Protein AF-A0A800GJB0-F1 (afdb_monomer_lite)

Sequence (156 aa):
MLEFIQLLNKKYQAITASLKSNDPRCQLFQQRIEQLFLMEAFIRKGLLLETHPETPLQIAILGPTQTGKSTVANLILNSNSAGISPLAGYTVHPQGFCHQSTADQCVGLQGFYGRFQQLQQSELTPDRYDCYSLTENHTHSVVLPDCVFWDTPDFD

Structure (mmCIF, N/CA/C/O backbone):
data_AF-A0A800GJB0-F1
#
_entry.id   AF-A0A800GJB0-F1
#
loop_
_atom_site.group_PDB
_atom_site.id
_atom_site.type_symbol
_atom_site.label_atom_id
_atom_site.label_alt_id
_atom_site.label_comp_id
_atom_site.label_asym_id
_atom_site.label_entity_id
_atom_site.label_seq_id
_atom_site.pdbx_PDB_ins_code
_atom_site.Cartn_x
_atom_site.Cartn_y
_atom_site.Cartn_z
_atom_site.occupancy
_atom_site.B_iso_or_equiv
_atom_site.auth_seq_id
_atom_site.auth_comp_id
_atom_site.auth_asym_id
_atom_site.auth_atom_id
_atom_site.pdbx_PDB_model_num
ATOM 1 N N . MET A 1 1 ? 6.183 -13.812 19.662 1.00 90.12 1 MET A N 1
ATOM 2 C CA . MET A 1 1 ? 6.023 -12.354 19.896 1.00 90.12 1 MET A CA 1
ATOM 3 C C . MET A 1 1 ? 4.929 -11.755 19.014 1.00 90.12 1 MET A C 1
ATOM 5 O O . MET A 1 1 ? 4.034 -11.128 19.561 1.00 90.12 1 MET A O 1
ATOM 9 N N . LEU A 1 2 ? 4.944 -11.988 17.694 1.00 92.12 2 LEU A N 1
ATOM 10 C CA . LEU A 1 2 ? 3.906 -11.504 16.769 1.00 92.12 2 LEU A CA 1
ATOM 11 C C . LEU A 1 2 ? 2.476 -11.909 17.182 1.00 92.12 2 LEU A C 1
ATOM 13 O O . LEU A 1 2 ? 1.618 -11.045 17.334 1.00 92.12 2 LEU A O 1
ATOM 17 N N . GLU A 1 3 ? 2.249 -13.194 17.468 1.00 93.62 3 GLU A N 1
ATOM 18 C CA . GLU A 1 3 ? 0.942 -13.712 17.918 1.00 93.62 3 GLU A CA 1
ATOM 19 C C . GLU A 1 3 ? 0.429 -13.021 19.188 1.00 93.62 3 GLU A C 1
ATOM 21 O O . GLU A 1 3 ? -0.763 -12.755 19.328 1.00 93.62 3 GLU A O 1
ATOM 26 N N . PHE A 1 4 ? 1.335 -12.688 20.111 1.00 95.50 4 PHE A N 1
ATOM 27 C CA . PHE A 1 4 ? 0.988 -11.975 21.336 1.00 95.50 4 PHE A CA 1
ATOM 28 C C . PHE A 1 4 ? 0.506 -10.551 21.034 1.00 95.50 4 PHE A C 1
ATOM 30 O O . PHE A 1 4 ? -0.529 -10.140 21.554 1.00 95.50 4 PHE A O 1
ATOM 37 N N . ILE A 1 5 ? 1.211 -9.819 20.162 1.00 94.75 5 ILE A N 1
ATOM 38 C CA . ILE A 1 5 ? 0.814 -8.466 19.737 1.00 94.75 5 ILE A CA 1
ATOM 39 C C . ILE A 1 5 ? -0.541 -8.499 19.022 1.00 94.75 5 ILE A C 1
ATOM 41 O O . ILE A 1 5 ? -1.412 -7.687 19.328 1.00 94.75 5 ILE A O 1
ATOM 45 N N . GLN A 1 6 ? -0.761 -9.479 18.145 1.00 92.94 6 GLN A N 1
ATOM 46 C CA . GLN A 1 6 ? -2.031 -9.661 17.437 1.00 92.94 6 GLN A CA 1
ATOM 47 C C . GLN A 1 6 ? -3.187 -9.980 18.387 1.00 92.94 6 GLN A C 1
ATOM 49 O O . GLN A 1 6 ? -4.265 -9.388 18.287 1.00 92.94 6 GLN A O 1
ATOM 54 N N . LEU A 1 7 ? -2.965 -10.885 19.344 1.00 95.56 7 LEU A N 1
ATOM 55 C CA . LEU A 1 7 ? -3.957 -11.211 20.361 1.00 95.56 7 LEU A CA 1
ATOM 56 C C . LEU A 1 7 ? -4.287 -9.984 21.213 1.00 95.56 7 LEU A C 1
ATOM 58 O O . LEU A 1 7 ? -5.462 -9.709 21.457 1.00 95.56 7 LEU A O 1
ATOM 62 N N . LEU A 1 8 ? -3.271 -9.230 21.635 1.00 96.00 8 LEU A N 1
ATOM 63 C CA . LEU A 1 8 ? -3.450 -8.020 22.426 1.00 96.00 8 LEU A CA 1
ATOM 64 C C . LEU A 1 8 ? -4.240 -6.958 21.647 1.00 96.00 8 LEU A C 1
ATOM 66 O O . LEU A 1 8 ? -5.204 -6.414 22.183 1.00 96.00 8 LEU A O 1
ATOM 70 N N . ASN A 1 9 ? -3.915 -6.738 20.370 1.00 94.00 9 ASN A N 1
ATOM 71 C CA . ASN A 1 9 ? -4.647 -5.828 19.486 1.00 94.00 9 ASN A CA 1
ATOM 72 C C . ASN A 1 9 ? -6.128 -6.233 19.371 1.00 94.00 9 ASN A C 1
ATOM 74 O O . ASN A 1 9 ? -7.022 -5.425 19.629 1.00 94.00 9 ASN A O 1
ATOM 78 N N . LYS A 1 10 ? -6.403 -7.522 19.124 1.00 93.88 10 LYS A N 1
ATOM 79 C CA . LYS A 1 10 ? -7.770 -8.067 19.071 1.00 93.88 10 LYS A CA 1
ATOM 80 C C . LYS A 1 10 ? -8.539 -7.839 20.376 1.00 93.88 10 LYS A C 1
ATOM 82 O O . LYS A 1 10 ? -9.732 -7.541 20.345 1.00 93.88 10 LYS A O 1
ATOM 87 N N . LYS A 1 11 ? -7.878 -7.972 21.532 1.00 94.94 11 LYS A N 1
ATOM 88 C CA . LYS A 1 11 ? -8.498 -7.720 22.842 1.00 94.94 11 LYS A CA 1
ATOM 89 C C . LYS A 1 11 ? -8.811 -6.239 23.046 1.00 94.94 11 LYS A C 1
ATOM 91 O O . LYS A 1 11 ? -9.923 -5.937 23.469 1.00 94.94 11 LYS A O 1
ATOM 96 N N . TYR A 1 12 ? -7.894 -5.333 22.707 1.00 94.19 12 TYR A N 1
ATOM 97 C CA . TYR A 1 12 ? -8.161 -3.894 22.779 1.00 94.19 12 TYR A CA 1
ATOM 98 C C . TYR A 1 12 ? -9.321 -3.486 21.870 1.00 94.19 12 TYR A C 1
ATOM 100 O O . TYR A 1 12 ? -10.230 -2.810 22.335 1.00 94.19 12 TYR A O 1
ATOM 108 N N . GLN A 1 13 ? -9.351 -3.956 20.621 1.00 92.69 13 GLN A N 1
ATOM 109 C CA . GLN A 1 13 ? -10.455 -3.682 19.694 1.00 92.69 13 GLN A CA 1
ATOM 110 C C . GLN A 1 13 ? -11.803 -4.182 20.232 1.00 92.69 13 GLN A C 1
ATOM 112 O O . GLN A 1 13 ? -12.784 -3.441 20.206 1.00 92.69 13 GLN A O 1
ATOM 117 N N . ALA A 1 14 ? -11.850 -5.405 20.774 1.00 93.81 14 ALA A N 1
ATOM 118 C CA . ALA A 1 14 ? -13.069 -5.964 21.360 1.00 93.81 14 ALA A CA 1
ATOM 119 C C . ALA A 1 14 ? -13.563 -5.156 22.572 1.00 93.81 14 ALA A C 1
ATOM 121 O O . ALA A 1 14 ? -14.763 -4.936 22.719 1.00 93.81 14 ALA A O 1
ATOM 122 N N . ILE A 1 15 ? -12.644 -4.688 23.424 1.00 93.06 15 ILE A N 1
ATOM 123 C CA . ILE A 1 15 ? -12.989 -3.834 24.564 1.00 93.06 15 ILE A CA 1
ATOM 124 C C . ILE A 1 15 ? -13.505 -2.483 24.064 1.00 93.06 15 ILE A C 1
ATOM 126 O O . ILE A 1 15 ? -14.590 -2.079 24.470 1.00 93.06 15 ILE A O 1
ATOM 130 N N . THR A 1 16 ? -12.792 -1.812 23.158 1.00 91.50 16 THR A N 1
ATOM 131 C CA . THR A 1 16 ? -13.200 -0.509 22.609 1.00 91.50 16 THR A CA 1
ATOM 132 C C . THR A 1 16 ? -14.576 -0.569 21.948 1.00 91.50 16 THR A C 1
ATOM 134 O O . THR A 1 16 ? -15.391 0.316 22.182 1.00 91.50 16 THR A O 1
ATOM 137 N N . ALA A 1 17 ? -14.885 -1.643 21.213 1.00 90.19 17 ALA A N 1
ATOM 138 C CA . ALA A 1 17 ? -16.201 -1.850 20.604 1.00 90.19 17 ALA A CA 1
ATOM 139 C C . ALA A 1 17 ? -17.346 -1.999 21.628 1.00 90.19 17 ALA A C 1
ATOM 141 O O . ALA A 1 17 ? -18.504 -1.767 21.292 1.00 90.19 17 ALA A O 1
ATOM 142 N N . SER A 1 18 ? -17.036 -2.385 22.870 1.00 89.88 18 SER A N 1
ATOM 143 C CA . SER A 1 18 ? -18.012 -2.524 23.962 1.00 89.88 18 SER A CA 1
ATOM 144 C C . SER A 1 18 ? -18.184 -1.259 24.814 1.00 89.88 18 SER A C 1
ATOM 146 O O . SER A 1 18 ? -19.110 -1.182 25.625 1.00 89.88 18 SER A O 1
ATOM 148 N N . LEU A 1 19 ? -17.296 -0.270 24.663 1.00 90.44 19 LEU A N 1
ATOM 149 C CA . LEU A 1 19 ? -17.360 0.981 25.415 1.00 90.44 19 LEU A CA 1
ATOM 150 C C . LEU A 1 19 ? -18.410 1.930 24.827 1.00 90.44 19 LEU A C 1
ATOM 152 O O . LEU A 1 19 ? -18.706 1.924 23.635 1.00 90.44 19 LEU A O 1
ATOM 156 N N . LYS A 1 20 ? -18.958 2.800 25.680 1.00 87.94 20 LYS A N 1
ATOM 157 C CA . LYS A 1 20 ? -19.795 3.914 25.218 1.00 87.94 20 LYS A CA 1
ATOM 158 C C . LYS A 1 20 ? -18.915 4.950 24.518 1.00 87.94 20 LYS A C 1
ATOM 160 O O . LYS A 1 20 ? -17.797 5.201 24.957 1.00 87.94 20 LYS A O 1
ATOM 165 N N . SER A 1 21 ? -19.452 5.622 23.502 1.00 76.44 21 SER A N 1
ATOM 166 C CA . SER A 1 21 ? -18.722 6.579 22.652 1.00 76.44 21 SER A CA 1
ATOM 167 C C . SER A 1 21 ? -18.019 7.713 23.417 1.00 76.44 21 SER A C 1
ATOM 169 O O . SER A 1 21 ? -17.003 8.214 22.953 1.00 76.44 21 SER A O 1
ATOM 171 N N . ASN A 1 22 ? -18.515 8.076 24.606 1.00 82.56 22 ASN A N 1
ATOM 172 C CA . ASN A 1 22 ? -17.964 9.151 25.445 1.00 82.56 22 ASN A CA 1
ATOM 173 C C . ASN A 1 22 ? -17.079 8.647 26.601 1.00 82.56 22 ASN A C 1
ATOM 175 O O . ASN A 1 22 ? -16.769 9.414 27.512 1.00 82.56 22 ASN A O 1
ATOM 179 N N . ASP A 1 23 ? -16.711 7.362 26.628 1.00 89.62 23 ASP A N 1
ATOM 180 C CA . ASP A 1 23 ? -15.811 6.845 27.658 1.00 89.62 23 ASP A CA 1
ATOM 181 C C . ASP A 1 23 ? -14.386 7.389 27.432 1.00 89.62 23 ASP A C 1
ATOM 183 O O . ASP A 1 23 ? -13.818 7.183 26.356 1.00 89.62 23 ASP A O 1
ATOM 187 N N . PRO A 1 24 ? -13.761 8.053 28.422 1.00 87.31 24 PRO A N 1
ATOM 188 C CA . PRO A 1 24 ? -12.416 8.613 28.267 1.00 87.31 24 PRO A CA 1
ATOM 189 C C . PRO A 1 24 ? -11.349 7.548 27.958 1.00 87.31 24 PRO A C 1
ATOM 191 O O . PRO A 1 24 ? -10.294 7.863 27.409 1.00 87.31 24 PRO A O 1
ATOM 194 N N . ARG A 1 25 ? -11.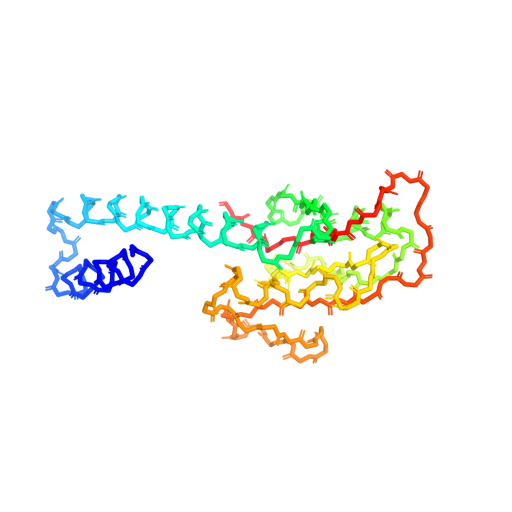613 6.268 28.260 1.00 90.88 25 ARG A N 1
ATOM 195 C CA . ARG A 1 25 ? -10.708 5.155 27.935 1.00 90.88 25 ARG A CA 1
ATOM 196 C C . ARG A 1 25 ? -10.673 4.833 26.442 1.00 90.88 25 ARG A C 1
ATOM 198 O O . ARG A 1 25 ? -9.699 4.225 26.007 1.00 90.88 25 ARG A O 1
ATOM 205 N N . CYS A 1 26 ? -11.671 5.254 25.659 1.00 89.31 26 CYS A N 1
ATOM 206 C CA . CYS A 1 26 ? -11.696 5.038 24.210 1.00 89.31 26 CYS A CA 1
ATOM 207 C C . CYS A 1 26 ? -10.471 5.658 23.531 1.00 89.31 26 CYS A C 1
ATOM 209 O O . CYS A 1 26 ? -9.789 4.975 22.774 1.00 89.31 26 CYS A O 1
ATOM 211 N N 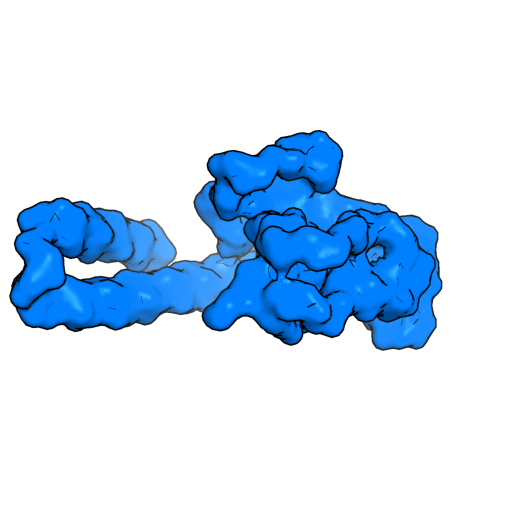. GLN A 1 27 ? -10.135 6.907 23.871 1.00 89.38 27 GLN A N 1
ATOM 212 C CA . GLN A 1 27 ? -8.959 7.589 23.317 1.00 89.38 27 GLN A CA 1
ATOM 213 C C . GLN A 1 27 ? -7.658 6.875 23.698 1.00 89.38 27 GLN A C 1
ATOM 215 O O . GLN A 1 27 ? -6.806 6.634 22.844 1.00 89.38 27 GLN A O 1
ATOM 220 N N . LEU A 1 28 ? -7.525 6.471 24.966 1.00 92.56 28 LEU A N 1
ATOM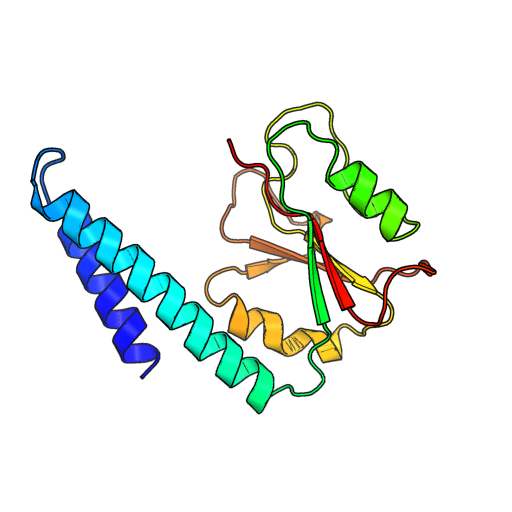 221 C CA . LEU A 1 28 ? -6.355 5.730 25.435 1.00 92.56 28 LEU A CA 1
ATOM 222 C C . LEU A 1 28 ? -6.199 4.401 24.686 1.00 92.56 28 LEU A C 1
ATOM 224 O O . LEU A 1 28 ? -5.104 4.069 24.240 1.00 92.56 28 LEU A O 1
ATOM 228 N N . PHE A 1 29 ? -7.272 3.623 24.545 1.00 93.69 29 PHE A N 1
ATOM 229 C CA . PHE A 1 29 ? -7.215 2.338 23.848 1.00 93.69 29 PHE A CA 1
ATOM 230 C C . PHE A 1 29 ? -6.981 2.498 22.351 1.00 93.69 29 PHE A C 1
ATOM 232 O O . PHE A 1 29 ? -6.248 1.691 21.788 1.00 93.69 29 PHE A O 1
ATOM 239 N N . GLN A 1 30 ? -7.509 3.549 21.726 1.00 91.75 30 GLN A N 1
ATOM 240 C CA . GLN A 1 30 ? -7.224 3.863 20.330 1.00 91.75 30 GLN A CA 1
ATOM 241 C C . GLN A 1 30 ? -5.729 4.132 20.106 1.00 91.75 30 GLN A C 1
ATOM 243 O O . GLN A 1 30 ? -5.120 3.480 19.261 1.00 91.75 30 GLN A O 1
ATOM 248 N N . GLN A 1 31 ? -5.097 4.952 20.952 1.00 93.44 31 GLN A N 1
ATOM 249 C CA . GLN A 1 31 ? -3.643 5.170 20.906 1.00 93.44 31 GLN A CA 1
ATOM 250 C C . GLN A 1 31 ? -2.845 3.869 21.103 1.00 93.44 31 GLN A C 1
ATOM 252 O O . GLN A 1 31 ? -1.822 3.649 20.455 1.00 93.44 31 GLN A O 1
ATOM 257 N N . ARG A 1 32 ? -3.296 2.972 21.994 1.00 95.00 32 ARG A N 1
ATOM 258 C CA . ARG A 1 32 ? -2.645 1.661 22.181 1.00 95.00 32 ARG A CA 1
ATOM 259 C C . ARG A 1 32 ? -2.812 0.755 20.965 1.00 95.00 32 ARG A C 1
ATOM 261 O O . ARG A 1 32 ? -1.858 0.074 20.605 1.00 95.00 32 ARG A O 1
ATOM 268 N N . ILE A 1 33 ? -3.978 0.757 20.326 1.00 95.00 33 ILE A N 1
ATOM 269 C CA . ILE A 1 33 ? -4.228 0.006 19.088 1.00 95.00 33 ILE A CA 1
ATOM 270 C C . ILE A 1 33 ? -3.288 0.487 17.977 1.00 95.00 33 ILE A C 1
ATOM 272 O O . ILE A 1 33 ? -2.668 -0.342 17.317 1.00 95.00 33 ILE A O 1
ATOM 276 N N . GLU A 1 34 ? -3.116 1.800 17.816 1.00 94.19 34 GLU A N 1
ATOM 277 C CA . GLU A 1 34 ? -2.183 2.380 16.840 1.00 94.19 34 GLU A CA 1
ATOM 278 C C . GLU A 1 34 ? -0.734 1.939 17.104 1.00 94.19 34 GLU A C 1
ATOM 280 O O . GLU A 1 34 ? -0.042 1.482 16.194 1.00 94.19 34 GLU A O 1
ATOM 285 N N . GLN A 1 35 ? -0.284 1.973 18.363 1.00 95.62 35 GLN A N 1
ATOM 286 C CA . GLN A 1 35 ? 1.047 1.483 18.745 1.00 95.62 35 GLN A CA 1
ATOM 287 C C . GLN A 1 35 ? 1.229 -0.013 18.457 1.00 95.62 35 GLN A C 1
ATOM 289 O O . GLN A 1 35 ? 2.285 -0.425 17.975 1.00 95.62 35 GLN A O 1
ATOM 294 N N . LEU A 1 36 ? 0.213 -0.832 18.741 1.00 95.75 36 LEU A N 1
ATOM 295 C CA . LEU A 1 36 ? 0.252 -2.270 18.468 1.00 95.75 36 LEU A CA 1
ATOM 296 C C . LEU A 1 36 ? 0.276 -2.557 16.966 1.00 95.75 36 LEU A C 1
ATOM 298 O O . LEU A 1 36 ? 0.984 -3.468 16.546 1.00 95.75 36 LEU A O 1
ATOM 302 N N . PHE A 1 37 ? -0.435 -1.765 16.164 1.00 92.69 37 PHE A N 1
ATOM 303 C CA . PHE A 1 37 ? -0.399 -1.861 14.707 1.00 92.69 37 PHE A CA 1
ATOM 304 C C . PHE A 1 37 ? 1.003 -1.563 14.157 1.00 92.69 37 PHE A C 1
ATOM 306 O O . PHE A 1 37 ? 1.536 -2.343 13.367 1.00 92.69 37 PHE A O 1
ATOM 313 N N . LEU A 1 38 ? 1.645 -0.488 14.628 1.00 93.94 38 LEU A N 1
ATOM 314 C CA . LEU A 1 38 ? 3.017 -0.149 14.234 1.00 93.94 38 LEU A CA 1
ATOM 315 C C . LEU A 1 38 ? 4.030 -1.211 14.687 1.00 93.94 38 LEU A C 1
ATOM 317 O O . LEU A 1 38 ? 4.920 -1.580 13.922 1.00 93.94 38 LEU A O 1
ATOM 321 N N . MET A 1 39 ? 3.880 -1.743 15.903 1.00 95.75 39 MET A N 1
ATOM 322 C CA . MET A 1 39 ? 4.724 -2.828 16.414 1.00 95.75 39 MET A CA 1
ATOM 323 C C . MET A 1 39 ? 4.568 -4.106 15.582 1.00 95.75 39 MET A C 1
ATOM 325 O O . MET A 1 39 ? 5.554 -4.769 15.263 1.00 95.75 39 MET A O 1
ATOM 329 N N . GLU A 1 40 ? 3.336 -4.453 15.208 1.00 95.06 40 GLU A N 1
ATOM 330 C CA . GLU A 1 40 ? 3.061 -5.588 14.331 1.00 95.06 40 GLU A CA 1
ATOM 331 C C . GLU A 1 40 ? 3.755 -5.416 12.973 1.00 95.06 40 GLU A C 1
ATOM 333 O O . GLU A 1 40 ? 4.458 -6.327 12.529 1.00 95.06 40 GLU A O 1
ATOM 338 N N . ALA A 1 41 ? 3.616 -4.243 12.347 1.00 93.25 41 ALA A N 1
ATOM 339 C CA . ALA A 1 41 ? 4.269 -3.928 11.078 1.00 93.25 41 ALA A CA 1
ATOM 340 C C . ALA A 1 41 ? 5.801 -4.004 11.182 1.00 93.25 41 ALA A C 1
ATOM 342 O O . ALA A 1 41 ? 6.449 -4.575 10.304 1.00 93.25 41 ALA A O 1
ATOM 343 N N . PHE A 1 42 ? 6.382 -3.499 12.275 1.00 95.25 42 PHE A N 1
ATOM 344 C CA . PHE A 1 42 ? 7.820 -3.576 12.534 1.00 95.25 42 PHE A CA 1
ATOM 345 C C . PHE A 1 42 ? 8.317 -5.026 12.622 1.00 95.25 42 PHE A C 1
ATOM 347 O O . PHE A 1 42 ? 9.264 -5.397 11.928 1.00 95.25 42 PHE A O 1
ATOM 354 N N . ILE A 1 43 ? 7.648 -5.872 13.414 1.00 95.94 43 ILE A N 1
ATOM 355 C CA . ILE A 1 43 ? 8.016 -7.290 13.560 1.00 95.94 43 ILE A CA 1
ATOM 356 C C . ILE A 1 43 ? 7.892 -8.022 12.217 1.00 95.94 43 ILE A C 1
ATOM 358 O O . ILE A 1 43 ? 8.794 -8.765 11.832 1.00 95.94 43 ILE A O 1
ATOM 362 N N . ARG A 1 44 ? 6.798 -7.793 11.477 1.00 95.88 44 ARG A N 1
ATOM 363 C CA . ARG A 1 44 ? 6.599 -8.384 10.145 1.00 95.88 44 ARG A CA 1
ATOM 364 C C . ARG A 1 44 ? 7.664 -7.927 9.150 1.00 95.88 44 ARG A C 1
ATOM 366 O O . ARG A 1 44 ? 8.109 -8.739 8.346 1.00 95.88 44 ARG A O 1
ATOM 373 N N . LYS A 1 45 ? 8.098 -6.660 9.203 1.00 95.62 45 LYS A N 1
ATOM 374 C CA . LYS A 1 45 ? 9.174 -6.150 8.340 1.00 95.62 45 LYS A CA 1
ATOM 375 C C . LYS A 1 45 ? 10.508 -6.826 8.641 1.00 95.62 45 LYS A C 1
ATOM 377 O O . LYS A 1 45 ? 11.201 -7.195 7.700 1.00 95.62 45 LYS A O 1
ATOM 382 N N . GLY A 1 46 ? 10.846 -7.010 9.919 1.00 95.62 46 GLY A N 1
ATOM 383 C CA . GLY A 1 46 ? 12.041 -7.758 10.317 1.00 95.62 46 GLY A CA 1
ATOM 384 C C . GLY A 1 46 ? 12.024 -9.176 9.748 1.00 95.62 46 GLY A C 1
ATOM 385 O O . GLY A 1 46 ? 12.943 -9.562 9.034 1.00 95.62 46 GLY A O 1
ATOM 386 N N . LEU A 1 47 ? 10.915 -9.896 9.948 1.00 96.00 47 LEU A N 1
ATOM 387 C CA . LEU A 1 47 ? 10.746 -11.250 9.418 1.00 96.00 47 LEU A CA 1
ATOM 388 C C . LEU A 1 47 ? 10.837 -11.299 7.885 1.00 96.00 47 LEU A C 1
ATOM 390 O O . LEU A 1 47 ? 11.454 -12.213 7.343 1.00 96.00 47 LEU A O 1
ATOM 394 N N . LEU A 1 48 ? 10.245 -10.326 7.182 1.00 96.25 48 LEU A N 1
ATOM 395 C CA . LEU A 1 48 ? 10.344 -10.216 5.725 1.00 96.25 48 LEU A CA 1
ATOM 396 C C . LEU A 1 48 ? 11.805 -10.127 5.280 1.00 96.25 48 LEU A C 1
ATOM 398 O O . LEU A 1 48 ? 12.213 -10.884 4.411 1.00 96.25 48 LEU A O 1
ATOM 402 N N . LEU A 1 49 ? 12.584 -9.230 5.884 1.00 95.06 49 LEU A N 1
ATOM 403 C CA . LEU A 1 49 ? 13.983 -9.018 5.506 1.00 95.06 49 LEU A CA 1
ATOM 404 C C . LEU A 1 49 ? 14.878 -10.213 5.867 1.00 95.06 49 LEU A C 1
ATOM 406 O O . LEU A 1 49 ? 15.817 -10.505 5.136 1.00 95.06 49 LEU A O 1
ATOM 410 N N . GLU A 1 50 ? 14.585 -10.919 6.961 1.00 96.25 50 GLU A N 1
ATOM 411 C CA . GLU A 1 50 ? 15.316 -12.132 7.354 1.00 96.25 50 GLU A CA 1
ATOM 412 C C . GLU A 1 50 ? 15.024 -13.322 6.428 1.00 96.25 50 GLU A C 1
ATOM 414 O O . GLU A 1 50 ? 15.925 -14.092 6.103 1.00 96.25 50 GLU A O 1
ATOM 419 N N . THR A 1 51 ? 13.766 -13.488 6.011 1.00 96.12 51 THR A N 1
ATOM 420 C CA . THR A 1 51 ? 13.323 -14.649 5.215 1.00 96.12 51 THR A CA 1
ATOM 421 C C . THR A 1 51 ? 13.433 -14.432 3.708 1.00 96.12 51 THR A C 1
ATOM 423 O O . THR A 1 51 ? 13.622 -15.393 2.968 1.00 96.12 51 THR A O 1
ATOM 426 N N . HIS A 1 52 ? 13.330 -13.182 3.259 1.00 95.69 52 HIS A N 1
ATOM 427 C CA . HIS A 1 52 ? 13.376 -12.769 1.858 1.00 95.69 52 HIS A CA 1
ATOM 428 C C . HIS A 1 52 ? 14.338 -11.576 1.717 1.00 95.69 52 HIS A C 1
ATOM 430 O O . HIS A 1 52 ? 13.893 -10.446 1.490 1.00 95.69 52 HIS A O 1
ATOM 436 N N . PRO A 1 53 ? 15.659 -11.788 1.862 1.00 94.19 53 PRO A N 1
ATOM 437 C CA . PRO A 1 53 ? 16.647 -10.706 1.804 1.00 94.19 53 PRO A CA 1
ATOM 438 C C . PRO A 1 53 ? 16.675 -9.991 0.444 1.00 94.19 53 PRO A C 1
ATOM 440 O O . PRO A 1 53 ? 16.998 -8.810 0.385 1.00 94.19 53 PRO A O 1
ATOM 443 N N . GLU A 1 54 ? 16.247 -10.675 -0.619 1.00 93.81 54 GLU A N 1
ATOM 444 C CA . GLU A 1 54 ? 16.107 -10.139 -1.981 1.00 93.81 54 GLU A CA 1
ATOM 445 C C . GLU A 1 54 ? 14.826 -9.309 -2.189 1.00 93.81 54 GLU A C 1
ATOM 447 O O . GLU A 1 54 ? 14.494 -8.955 -3.321 1.00 93.81 54 GLU A O 1
ATOM 452 N N . THR A 1 55 ? 14.067 -9.023 -1.120 1.00 95.06 55 THR A N 1
ATOM 453 C CA . THR A 1 55 ? 12.882 -8.161 -1.211 1.00 95.06 55 THR A CA 1
ATOM 454 C C . THR A 1 55 ? 13.293 -6.804 -1.797 1.00 95.06 55 THR A C 1
ATOM 456 O O . THR A 1 55 ? 14.128 -6.125 -1.188 1.00 95.06 55 THR A O 1
ATOM 459 N N . PRO A 1 56 ? 12.680 -6.345 -2.904 1.00 95.62 56 PRO A N 1
ATOM 460 C CA . PRO A 1 56 ? 13.071 -5.098 -3.544 1.00 95.62 56 PRO A CA 1
ATOM 461 C C . PRO A 1 56 ? 12.853 -3.888 -2.638 1.00 95.62 56 PRO A C 1
ATOM 463 O O . PRO A 1 56 ? 12.045 -3.912 -1.696 1.00 95.62 56 PRO A O 1
ATOM 466 N N . LEU A 1 57 ? 13.518 -2.782 -2.967 1.00 95.94 57 LEU A N 1
ATOM 467 C CA . LEU A 1 57 ? 13.259 -1.499 -2.323 1.00 95.94 57 LEU A CA 1
ATOM 468 C C . LEU A 1 57 ? 11.769 -1.141 -2.452 1.00 95.94 57 LEU A C 1
ATOM 470 O O . LEU A 1 57 ? 11.159 -1.357 -3.490 1.00 95.94 57 LEU A O 1
ATOM 474 N N . GLN A 1 58 ? 11.169 -0.596 -1.396 1.00 96.25 58 GLN A N 1
ATOM 475 C CA . GLN A 1 58 ? 9.763 -0.184 -1.399 1.00 96.25 58 GLN A CA 1
ATOM 476 C C . GLN A 1 58 ? 9.713 1.346 -1.413 1.00 96.25 58 GLN A C 1
ATOM 478 O O . GLN A 1 58 ? 10.170 1.976 -0.459 1.00 96.25 58 GLN A O 1
ATOM 483 N N . ILE A 1 59 ? 9.182 1.943 -2.480 1.00 97.25 59 ILE A N 1
ATOM 484 C CA . ILE A 1 59 ? 9.060 3.402 -2.639 1.00 97.25 59 ILE A CA 1
ATOM 485 C C . ILE A 1 59 ? 7.580 3.736 -2.765 1.00 97.25 59 ILE A C 1
ATOM 487 O O . ILE A 1 59 ? 6.910 3.133 -3.587 1.00 97.25 59 ILE A O 1
ATOM 491 N N . ALA A 1 60 ? 7.064 4.685 -1.987 1.00 96.44 60 ALA A N 1
ATOM 492 C CA . ALA A 1 60 ? 5.654 5.068 -2.035 1.00 96.44 60 ALA A CA 1
ATOM 493 C C . ALA A 1 60 ? 5.484 6.565 -2.302 1.00 96.44 60 ALA A C 1
ATOM 495 O O . ALA A 1 60 ? 6.178 7.382 -1.693 1.00 96.44 60 ALA A O 1
ATOM 496 N N . ILE A 1 61 ? 4.534 6.922 -3.170 1.00 94.50 61 ILE A N 1
ATOM 497 C CA . ILE A 1 61 ? 4.057 8.302 -3.309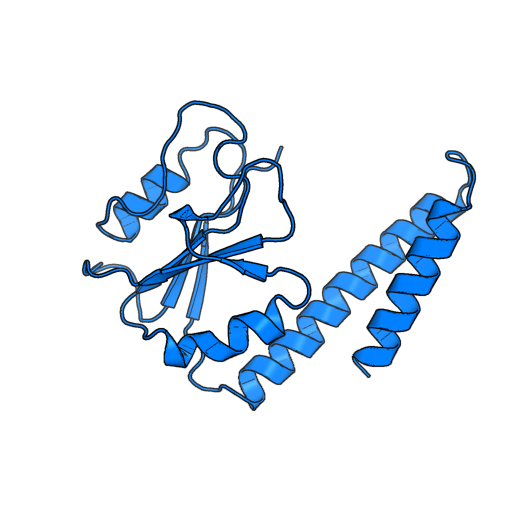 1.00 94.50 61 ILE A CA 1
ATOM 498 C C . ILE A 1 61 ? 2.891 8.503 -2.349 1.00 94.50 61 ILE A C 1
ATOM 500 O O . ILE A 1 61 ? 1.852 7.877 -2.512 1.00 94.50 61 ILE A O 1
ATOM 504 N N . LEU A 1 62 ? 3.043 9.428 -1.402 1.00 92.94 62 LEU A N 1
ATOM 505 C CA . LEU A 1 62 ? 1.994 9.834 -0.467 1.00 92.94 6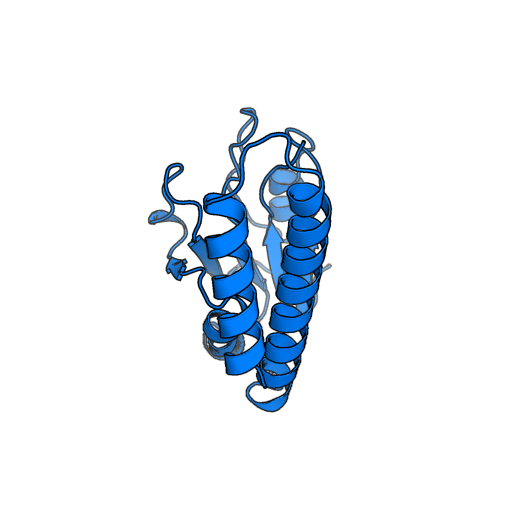2 LEU A CA 1
ATOM 506 C C . LEU A 1 62 ? 1.516 11.250 -0.793 1.00 92.94 62 LEU A C 1
ATOM 508 O O . LEU A 1 62 ? 2.317 12.127 -1.115 1.00 92.94 62 LEU A O 1
ATOM 512 N N . GLY A 1 63 ? 0.218 11.493 -0.657 1.00 89.69 63 GLY A N 1
ATOM 513 C CA . GLY A 1 63 ? -0.380 12.807 -0.873 1.00 89.69 63 GLY A CA 1
ATOM 514 C C . GLY A 1 63 ? -1.910 12.764 -0.840 1.00 89.69 63 GLY A C 1
ATOM 515 O O . GLY A 1 63 ? -2.493 11.694 -1.041 1.00 89.69 63 GLY A O 1
ATOM 516 N N . PRO A 1 64 ? -2.570 13.910 -0.615 1.00 88.44 64 PRO A N 1
ATOM 517 C CA . PRO A 1 64 ? -4.015 13.954 -0.448 1.00 88.44 64 PRO A CA 1
ATOM 518 C C . PRO A 1 64 ? -4.782 13.707 -1.753 1.00 88.44 64 PRO A C 1
ATOM 520 O O . PRO A 1 64 ? -4.180 13.540 -2.828 1.00 88.44 64 PRO A O 1
ATOM 523 N N . THR A 1 65 ? -6.112 13.678 -1.657 1.00 86.31 65 THR A N 1
ATOM 524 C CA . THR A 1 65 ? -7.023 13.616 -2.810 1.00 86.31 65 THR A CA 1
ATOM 525 C C . THR A 1 65 ? -6.663 14.666 -3.876 1.00 86.31 65 THR A C 1
ATOM 527 O O . THR A 1 65 ? -6.224 15.775 -3.578 1.00 86.31 65 THR A O 1
ATOM 530 N N . GLN A 1 66 ? -6.813 14.304 -5.157 1.00 83.44 66 GLN A N 1
ATOM 531 C CA . GLN A 1 66 ? -6.686 15.217 -6.313 1.00 83.44 66 GLN A CA 1
ATOM 532 C C . GLN A 1 66 ? -5.326 15.931 -6.496 1.00 83.44 66 GLN A C 1
ATOM 534 O O . GLN A 1 66 ? -5.224 16.906 -7.236 1.00 83.44 66 GLN A O 1
ATOM 539 N N . THR A 1 67 ? -4.244 15.414 -5.907 1.00 89.00 67 THR A N 1
ATOM 540 C CA . THR A 1 67 ? -2.882 15.973 -6.074 1.00 89.00 67 THR A CA 1
ATOM 541 C C . THR A 1 67 ? -2.108 15.445 -7.283 1.00 89.00 67 THR A C 1
ATOM 543 O O . THR A 1 67 ? -0.983 15.871 -7.532 1.00 89.00 67 THR A O 1
ATOM 546 N N . GLY A 1 68 ? -2.695 14.525 -8.055 1.00 90.12 68 GLY A N 1
ATOM 547 C CA . GLY A 1 68 ? -2.060 13.958 -9.248 1.00 90.12 68 GLY A CA 1
ATOM 548 C C . GLY A 1 68 ? -1.045 12.845 -8.967 1.00 90.12 68 GLY A C 1
ATOM 549 O O . GLY A 1 68 ? -0.183 12.604 -9.809 1.00 90.12 68 GLY A O 1
ATOM 550 N N . LYS A 1 69 ? -1.141 12.148 -7.824 1.00 93.62 69 LYS A N 1
ATOM 551 C CA . LYS A 1 69 ? -0.242 11.033 -7.457 1.00 93.62 69 LYS A CA 1
ATOM 552 C C . LYS A 1 69 ? -0.113 9.980 -8.551 1.00 93.62 69 LYS A C 1
ATOM 554 O O . LYS A 1 69 ? 0.996 9.724 -8.999 1.00 93.62 69 LYS A O 1
ATOM 559 N N . SER A 1 70 ? -1.230 9.450 -9.044 1.00 93.44 70 SER A N 1
ATOM 560 C CA . SER A 1 70 ? -1.238 8.418 -10.086 1.00 93.44 70 SER A CA 1
ATOM 561 C C . SER A 1 70 ? -0.648 8.924 -11.408 1.00 93.44 70 SER A C 1
ATOM 563 O O . SER A 1 70 ? 0.031 8.183 -12.115 1.00 93.44 70 SER A O 1
ATOM 565 N N . THR A 1 71 ? -0.813 10.216 -11.718 1.00 94.62 71 THR A N 1
ATOM 566 C CA . THR A 1 71 ? -0.141 10.856 -12.860 1.00 94.62 71 THR A CA 1
ATOM 567 C C . THR A 1 71 ? 1.372 10.885 -12.659 1.00 94.62 71 THR A C 1
ATOM 569 O O . THR A 1 71 ? 2.116 10.512 -13.561 1.00 94.62 71 THR A O 1
ATOM 572 N N . VAL A 1 72 ? 1.845 11.287 -11.475 1.00 94.75 72 VAL A N 1
ATOM 573 C CA . VAL A 1 72 ? 3.275 11.272 -11.137 1.00 94.75 72 VAL A CA 1
ATOM 574 C C . VAL A 1 72 ? 3.822 9.843 -11.131 1.00 94.75 72 VAL A C 1
ATOM 576 O O . VAL A 1 72 ? 4.915 9.625 -11.644 1.00 94.75 72 VAL A O 1
ATOM 579 N N . ALA A 1 73 ? 3.066 8.864 -10.629 1.00 95.25 73 ALA A N 1
ATOM 580 C CA . ALA A 1 73 ? 3.449 7.457 -10.651 1.00 95.25 73 ALA A CA 1
ATOM 581 C C . ALA A 1 73 ? 3.674 6.966 -12.085 1.00 95.25 73 ALA A C 1
ATOM 583 O O . ALA A 1 73 ? 4.734 6.422 -12.381 1.00 95.25 73 ALA A O 1
ATOM 584 N N . ASN A 1 74 ? 2.736 7.248 -12.990 1.00 95.50 74 ASN A N 1
ATOM 585 C CA . ASN A 1 74 ? 2.858 6.927 -14.412 1.00 95.50 74 ASN A CA 1
ATOM 586 C C . ASN A 1 74 ? 4.064 7.612 -15.072 1.00 95.50 74 ASN A C 1
ATOM 588 O O . ASN A 1 74 ? 4.827 6.961 -15.787 1.00 95.50 74 ASN A O 1
ATOM 592 N N . LEU A 1 75 ? 4.297 8.897 -14.779 1.00 95.69 75 LEU A N 1
ATOM 593 C CA . LEU A 1 75 ? 5.466 9.628 -15.280 1.00 95.69 75 LEU A CA 1
ATOM 594 C C . LEU A 1 75 ? 6.786 9.022 -14.783 1.00 95.69 75 LEU A C 1
ATOM 596 O O . LEU A 1 75 ? 7.697 8.810 -15.580 1.00 95.69 75 LEU A O 1
ATOM 600 N N . ILE A 1 76 ? 6.890 8.723 -13.486 1.00 96.31 76 ILE A N 1
ATOM 601 C CA . ILE A 1 76 ? 8.098 8.150 -12.878 1.00 96.31 76 ILE A CA 1
ATOM 602 C C . ILE A 1 76 ? 8.339 6.730 -13.390 1.00 96.31 76 ILE A C 1
ATOM 604 O O . ILE A 1 76 ? 9.472 6.395 -13.720 1.00 96.31 76 ILE A O 1
ATOM 608 N N . LEU A 1 77 ? 7.299 5.902 -13.497 1.00 95.19 77 LEU A N 1
ATOM 609 C CA . LEU A 1 77 ? 7.391 4.534 -14.016 1.00 95.19 77 LEU A CA 1
ATOM 610 C C . LEU A 1 77 ? 7.571 4.480 -15.535 1.00 95.19 77 LEU A C 1
ATOM 612 O O . LEU A 1 77 ? 7.833 3.403 -16.070 1.00 95.19 77 LEU A O 1
ATOM 616 N N . ASN A 1 78 ? 7.422 5.614 -16.231 1.00 95.25 78 ASN A N 1
ATOM 617 C CA . ASN A 1 78 ? 7.359 5.676 -17.687 1.00 95.25 78 ASN A CA 1
ATOM 618 C C . ASN A 1 78 ? 6.321 4.670 -18.230 1.00 95.25 78 ASN A C 1
ATOM 620 O O . ASN A 1 78 ? 6.613 3.853 -19.102 1.00 95.25 78 ASN A O 1
ATOM 624 N N . SER A 1 79 ? 5.132 4.648 -17.622 1.00 93.50 79 SER A N 1
ATOM 625 C CA . SER A 1 79 ? 4.058 3.684 -17.896 1.00 93.50 79 SER A CA 1
ATOM 626 C C . SER A 1 79 ? 2.681 4.346 -17.789 1.00 93.50 79 SER A C 1
ATOM 628 O O . SER A 1 79 ? 2.574 5.483 -17.342 1.00 93.50 79 SER A O 1
ATOM 630 N N . ASN A 1 80 ? 1.625 3.629 -18.181 1.00 92.31 80 ASN A N 1
ATOM 631 C CA . ASN A 1 80 ? 0.226 4.020 -17.947 1.00 92.31 80 ASN A CA 1
ATOM 632 C C . ASN A 1 80 ? -0.480 3.018 -17.014 1.00 92.31 80 ASN A C 1
ATOM 634 O O . ASN A 1 80 ? -1.667 2.741 -17.180 1.00 92.31 80 ASN A O 1
ATOM 638 N N . SER A 1 81 ? 0.270 2.413 -16.090 1.00 89.44 81 SER A N 1
ATOM 639 C CA . SER A 1 81 ? -0.199 1.306 -15.251 1.00 89.44 81 SER A CA 1
ATOM 640 C C . SER A 1 81 ? -1.069 1.777 -14.081 1.00 89.44 81 SER A C 1
ATOM 642 O O . SER A 1 81 ? -2.003 1.081 -13.692 1.00 89.44 81 SER A O 1
ATOM 644 N N . ALA A 1 82 ? -0.813 2.965 -13.527 1.00 89.69 82 ALA A N 1
ATOM 645 C CA . ALA A 1 82 ? -1.640 3.541 -12.472 1.00 89.69 82 ALA A CA 1
ATOM 646 C C . ALA A 1 82 ? -2.915 4.156 -13.062 1.00 89.69 82 ALA A C 1
ATOM 648 O O . ALA A 1 82 ? -2.866 4.968 -13.991 1.00 89.69 82 ALA A O 1
ATOM 649 N N . GLY A 1 83 ? -4.070 3.786 -12.509 1.00 84.69 83 GLY A N 1
ATOM 650 C CA . GLY A 1 83 ? -5.346 4.368 -12.911 1.00 84.69 83 GLY A CA 1
ATOM 651 C C . GLY A 1 83 ? -5.418 5.849 -12.531 1.00 84.69 83 GLY A C 1
ATOM 652 O O . GLY A 1 83 ? -5.187 6.203 -11.382 1.00 84.69 83 GLY A O 1
ATOM 653 N N . ILE A 1 84 ? -5.772 6.713 -13.483 1.00 82.81 84 ILE A N 1
ATOM 654 C CA . ILE A 1 84 ? -5.943 8.152 -13.245 1.00 82.81 84 ILE A CA 1
ATOM 655 C C . ILE A 1 84 ? -7.433 8.486 -13.292 1.00 82.81 84 ILE A C 1
ATOM 657 O O . ILE A 1 84 ? -8.135 8.084 -14.219 1.00 82.81 84 ILE A O 1
ATOM 661 N N . SER A 1 85 ? -7.905 9.280 -12.333 1.00 78.31 85 SER A N 1
ATOM 662 C CA . SER A 1 85 ? -9.254 9.840 -12.349 1.00 78.31 85 SER A CA 1
ATOM 663 C C . SER A 1 85 ? -9.282 11.227 -11.715 1.00 78.31 85 SER A C 1
ATOM 665 O O . SER A 1 85 ? -8.564 11.472 -10.746 1.00 78.31 85 SER A O 1
ATOM 667 N N . PRO A 1 86 ? -10.125 12.141 -12.225 1.00 69.69 86 PRO A N 1
ATOM 668 C CA . PRO A 1 86 ? -10.371 13.428 -11.582 1.00 69.69 86 PRO A CA 1
ATOM 669 C C . PRO A 1 86 ? -11.262 13.315 -10.328 1.00 69.69 86 PRO A C 1
ATOM 671 O O . PRO A 1 86 ? -11.395 14.285 -9.579 1.00 69.69 86 PRO A O 1
ATOM 674 N N . LEU A 1 87 ? -11.903 12.163 -10.097 1.00 75.31 87 LEU A N 1
ATOM 675 C CA . LEU A 1 87 ? -12.756 11.942 -8.930 1.00 75.31 87 LEU A CA 1
ATOM 676 C C . LEU A 1 87 ? -11.905 11.731 -7.672 1.00 75.31 87 LEU A C 1
ATOM 678 O O . LEU A 1 87 ? -10.949 10.959 -7.687 1.00 75.31 87 LEU A O 1
ATOM 682 N N . ALA A 1 88 ? -12.271 12.408 -6.583 1.00 71.00 88 ALA A N 1
ATOM 683 C CA . ALA A 1 88 ? -11.657 12.180 -5.279 1.00 71.00 88 ALA A CA 1
ATOM 684 C C . ALA A 1 88 ? -11.948 10.754 -4.789 1.00 71.00 88 ALA A C 1
ATOM 686 O O . ALA A 1 88 ? -13.054 10.246 -4.990 1.00 71.00 88 ALA A O 1
ATOM 687 N N . GLY A 1 89 ? -10.964 10.121 -4.148 1.00 69.12 89 GLY A N 1
ATOM 688 C CA . GLY A 1 89 ? -11.108 8.767 -3.624 1.00 69.12 89 GLY A CA 1
ATOM 689 C C . GLY A 1 89 ? -11.114 7.702 -4.716 1.00 69.12 89 GLY A C 1
ATOM 690 O O . GLY A 1 89 ? -11.669 6.629 -4.510 1.00 69.12 89 GLY A O 1
ATOM 691 N N . TYR A 1 90 ? -10.543 7.987 -5.891 1.00 79.50 90 TYR A N 1
ATOM 692 C CA . TYR A 1 90 ? -10.439 6.993 -6.959 1.00 79.50 90 TYR A CA 1
ATOM 693 C C . TYR A 1 90 ? -9.397 5.922 -6.635 1.00 79.50 90 TYR A C 1
ATOM 695 O O . TYR A 1 90 ? -9.648 4.729 -6.809 1.00 79.50 90 TYR A O 1
ATOM 703 N N . THR A 1 91 ? -8.241 6.337 -6.118 1.00 78.31 91 THR A N 1
ATOM 704 C CA . THR A 1 91 ? -7.228 5.405 -5.626 1.00 78.31 91 THR 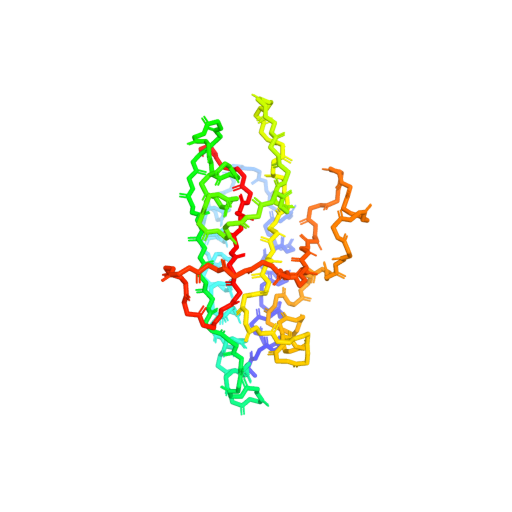A CA 1
ATOM 705 C C . THR A 1 91 ? -7.621 5.006 -4.211 1.00 78.31 91 THR A C 1
ATOM 707 O O . THR A 1 91 ? -7.300 5.687 -3.242 1.00 78.31 91 THR A O 1
ATOM 710 N N . VAL A 1 92 ? -8.392 3.924 -4.104 1.00 86.69 92 VAL A N 1
ATOM 711 C CA . VAL A 1 92 ? -8.873 3.373 -2.826 1.00 86.69 92 VAL A CA 1
ATOM 712 C C . VAL A 1 92 ? -7.892 2.355 -2.245 1.00 86.69 92 VAL A C 1
ATOM 714 O O . VAL A 1 92 ? -7.755 2.230 -1.028 1.00 86.69 92 VAL A O 1
ATOM 717 N N . HIS A 1 93 ? -7.189 1.633 -3.116 1.00 92.00 93 HIS A N 1
ATOM 718 C CA . HIS A 1 93 ? -6.271 0.558 -2.747 1.00 92.00 93 HIS A CA 1
ATOM 719 C C . HIS A 1 93 ? -4.826 0.961 -3.020 1.00 92.00 93 HIS A C 1
ATOM 721 O O . HIS A 1 93 ? -4.567 1.633 -4.020 1.00 92.00 93 HIS A O 1
ATOM 727 N N . PRO A 1 94 ? -3.866 0.504 -2.200 1.00 94.31 94 PRO A N 1
ATOM 728 C CA . PRO A 1 94 ? -2.461 0.553 -2.570 1.00 94.31 94 PRO A CA 1
ATOM 729 C C . PRO A 1 94 ? -2.212 -0.286 -3.829 1.00 94.31 94 PRO A C 1
ATOM 731 O O . PRO A 1 94 ? -2.592 -1.461 -3.896 1.00 94.31 94 PRO A O 1
ATOM 734 N N . GLN A 1 95 ? -1.553 0.310 -4.817 1.00 95.44 95 GLN A N 1
ATOM 735 C CA . GLN A 1 95 ? -1.169 -0.352 -6.062 1.00 95.44 95 GLN A CA 1
ATOM 736 C C . GLN A 1 95 ? 0.350 -0.304 -6.190 1.00 95.44 95 GLN A C 1
ATOM 738 O O . GLN A 1 95 ? 0.933 0.776 -6.279 1.00 95.44 95 GLN A O 1
ATOM 743 N N . GLY A 1 96 ? 0.993 -1.469 -6.137 1.00 96.19 96 GLY A N 1
ATOM 744 C CA . GLY A 1 96 ? 2.435 -1.602 -6.286 1.00 96.19 96 GLY A CA 1
ATOM 745 C C . GLY A 1 96 ? 2.810 -2.040 -7.696 1.00 96.19 96 GLY A C 1
ATOM 746 O O . GLY A 1 96 ? 2.222 -2.965 -8.257 1.00 96.19 96 GLY A O 1
ATOM 747 N N . PHE A 1 97 ? 3.819 -1.386 -8.253 1.00 95.88 97 PHE A N 1
ATOM 748 C CA . PHE A 1 97 ? 4.354 -1.650 -9.580 1.00 95.88 97 PHE A CA 1
ATOM 749 C C . PHE A 1 97 ? 5.796 -2.136 -9.444 1.00 95.88 97 PHE A C 1
ATOM 751 O O . PHE A 1 97 ? 6.665 -1.392 -8.982 1.00 95.88 97 PHE A O 1
ATOM 758 N N . CYS A 1 98 ? 6.057 -3.387 -9.816 1.00 95.62 98 CYS A N 1
ATOM 759 C CA . CYS A 1 98 ? 7.390 -3.976 -9.747 1.00 95.62 98 CYS A CA 1
ATOM 760 C C . CYS A 1 98 ? 8.246 -3.426 -10.893 1.00 95.62 98 CYS A C 1
ATOM 762 O O . CYS A 1 98 ? 7.976 -3.704 -12.062 1.00 95.62 98 CYS A O 1
ATOM 764 N N . HIS A 1 99 ? 9.274 -2.645 -10.566 1.00 96.00 99 HIS A N 1
ATOM 765 C CA . HIS A 1 99 ? 10.241 -2.101 -11.510 1.00 96.00 99 HIS A CA 1
ATOM 766 C C . HIS A 1 99 ? 11.559 -2.870 -11.410 1.00 96.00 99 HIS A C 1
ATOM 768 O O . HIS A 1 99 ? 12.153 -2.940 -10.334 1.00 96.00 99 HIS A O 1
ATOM 774 N N . GLN A 1 100 ? 11.986 -3.476 -12.527 1.00 93.38 100 GLN A N 1
ATOM 775 C CA . GLN A 1 100 ? 13.189 -4.330 -12.605 1.00 93.38 100 GLN A CA 1
ATOM 776 C C . GLN A 1 100 ? 13.230 -5.424 -11.523 1.00 93.38 100 GLN A C 1
ATOM 778 O O . GLN A 1 100 ? 14.282 -5.911 -11.133 1.00 93.38 100 GLN A O 1
ATOM 783 N N . SER A 1 101 ? 12.052 -5.812 -11.039 1.00 91.81 101 SER A N 1
ATOM 784 C CA . SER A 1 101 ? 11.855 -6.779 -9.970 1.00 91.81 101 SER A CA 1
ATOM 785 C C . SER A 1 101 ? 10.855 -7.822 -10.442 1.00 91.81 101 SER A C 1
ATOM 787 O O . SER A 1 101 ? 9.884 -7.495 -11.125 1.00 91.81 101 SER A O 1
ATOM 789 N N . THR A 1 102 ? 11.090 -9.070 -10.070 1.00 86.94 102 THR A N 1
ATOM 790 C CA . THR A 1 102 ? 10.238 -10.212 -10.412 1.00 86.94 102 THR A CA 1
ATOM 791 C C . THR A 1 102 ? 9.151 -10.429 -9.362 1.00 86.94 102 THR A C 1
ATOM 793 O O . THR A 1 102 ? 9.306 -10.048 -8.195 1.00 86.94 102 THR A O 1
ATOM 796 N N . ALA A 1 103 ? 8.057 -11.090 -9.751 1.00 84.19 103 ALA A N 1
ATOM 797 C CA . ALA A 1 103 ? 7.033 -11.533 -8.805 1.00 84.19 103 ALA A CA 1
ATOM 798 C C . ALA A 1 103 ? 7.607 -12.400 -7.661 1.00 84.19 103 ALA A C 1
ATOM 800 O O . ALA A 1 103 ? 7.187 -12.252 -6.512 1.00 84.19 103 ALA A O 1
ATOM 801 N N . ASP A 1 104 ? 8.612 -13.237 -7.945 1.00 88.31 104 ASP A N 1
ATOM 802 C CA . ASP A 1 104 ? 9.254 -14.113 -6.955 1.00 88.31 104 ASP A CA 1
ATOM 803 C C . ASP A 1 104 ? 9.955 -13.321 -5.843 1.00 88.31 104 ASP A C 1
ATOM 805 O O . ASP A 1 104 ? 9.835 -13.658 -4.665 1.00 88.31 104 ASP A O 1
ATOM 809 N N . GLN A 1 105 ? 10.612 -12.207 -6.183 1.00 91.56 105 GLN A N 1
ATOM 810 C CA . GLN A 1 105 ? 11.227 -11.305 -5.198 1.00 91.56 105 GLN A CA 1
ATOM 811 C C . GLN A 1 105 ? 10.186 -10.616 -4.298 1.00 91.56 105 GLN A C 1
ATOM 813 O O . GLN A 1 105 ? 10.509 -10.122 -3.218 1.00 91.56 105 GLN A O 1
ATOM 818 N N . CYS A 1 106 ? 8.920 -10.601 -4.716 1.00 93.38 106 CYS A N 1
ATOM 819 C CA . CYS A 1 106 ? 7.820 -9.956 -4.010 1.00 93.38 106 CYS A CA 1
ATOM 820 C C . CYS A 1 106 ? 6.972 -10.928 -3.171 1.00 93.38 106 CYS A C 1
ATOM 822 O O . CYS A 1 106 ? 6.070 -10.477 -2.464 1.00 93.38 106 CYS A O 1
ATOM 824 N N . VAL A 1 107 ? 7.250 -12.239 -3.194 1.00 92.38 107 VAL A N 1
ATOM 825 C CA . VAL A 1 107 ? 6.411 -13.269 -2.544 1.00 92.38 107 VAL A CA 1
ATOM 826 C C . VAL A 1 107 ? 6.221 -13.042 -1.036 1.00 92.38 107 VAL A C 1
ATOM 828 O O . VAL A 1 107 ? 5.149 -13.301 -0.484 1.00 92.38 107 VAL A O 1
ATOM 831 N N . GLY A 1 108 ? 7.228 -12.477 -0.364 1.00 94.06 108 GLY A N 1
ATOM 832 C CA . GLY A 1 108 ? 7.168 -12.165 1.064 1.00 94.06 108 GLY A CA 1
ATOM 833 C C . GLY A 1 108 ? 6.199 -11.027 1.419 1.00 94.06 108 GLY A C 1
ATOM 834 O O . GLY A 1 108 ? 5.778 -10.918 2.577 1.00 94.06 108 GLY A O 1
ATOM 835 N N . LEU A 1 109 ? 5.797 -10.192 0.451 1.00 95.19 109 LEU A N 1
ATOM 836 C CA . LEU A 1 109 ? 4.955 -9.020 0.707 1.00 95.19 109 LEU A CA 1
ATOM 837 C C . LEU A 1 109 ? 3.569 -9.395 1.242 1.00 95.19 109 LEU A C 1
ATOM 839 O O . LEU A 1 109 ? 3.060 -8.695 2.114 1.00 95.19 109 LEU A O 1
ATOM 843 N N . GLN A 1 110 ? 3.006 -10.539 0.843 1.00 94.31 110 GLN A N 1
ATOM 844 C CA . GLN A 1 110 ? 1.736 -11.021 1.399 1.00 94.31 110 GLN A CA 1
ATOM 845 C C . GLN A 1 110 ? 1.842 -11.308 2.905 1.00 94.31 110 GLN A C 1
ATOM 847 O O . GLN A 1 110 ? 0.938 -10.979 3.677 1.00 94.31 110 GLN A O 1
ATOM 852 N N . GLY A 1 111 ? 2.965 -11.872 3.356 1.00 92.94 111 GLY A N 1
ATOM 853 C CA . GLY A 1 111 ? 3.235 -12.074 4.782 1.00 92.94 111 GLY A CA 1
ATOM 854 C C . GLY A 1 111 ? 3.433 -10.754 5.533 1.00 92.94 111 GLY A C 1
ATOM 855 O O . GLY A 1 111 ? 2.972 -10.603 6.670 1.00 92.94 111 GLY A O 1
ATOM 856 N N . PHE A 1 112 ? 4.065 -9.774 4.884 1.00 94.62 112 PHE A N 1
ATOM 857 C CA . PHE A 1 112 ? 4.290 -8.442 5.440 1.00 94.62 112 PHE A CA 1
ATOM 858 C C . PHE A 1 112 ? 2.999 -7.626 5.589 1.00 94.62 112 PHE A C 1
ATOM 860 O O . PHE A 1 112 ? 2.724 -7.128 6.681 1.00 94.62 112 PHE A O 1
ATOM 867 N N . TYR A 1 113 ? 2.173 -7.542 4.544 1.00 93.44 113 TYR A N 1
ATOM 868 C CA . TYR A 1 113 ? 0.886 -6.840 4.589 1.00 93.44 113 TYR A CA 1
ATOM 869 C C . TYR A 1 113 ? -0.190 -7.618 5.357 1.00 93.44 113 TYR A C 1
ATOM 871 O O . TYR A 1 113 ? -1.182 -7.052 5.820 1.00 93.44 113 TYR A O 1
ATOM 879 N N . GLY A 1 114 ? 0.027 -8.909 5.598 1.00 90.00 114 GLY A N 1
ATOM 880 C CA . GLY A 1 114 ? -0.717 -9.674 6.581 1.00 90.00 114 GLY A CA 1
ATOM 881 C C . GLY A 1 114 ? -2.177 -9.869 6.223 1.00 90.00 114 GLY A C 1
ATOM 882 O O . GLY A 1 114 ? -2.500 -10.770 5.463 1.00 90.00 114 GLY A O 1
ATOM 883 N N . ARG A 1 115 ? -3.064 -9.081 6.841 1.00 88.12 115 ARG A N 1
ATOM 884 C CA . ARG A 1 115 ? -4.515 -9.223 6.643 1.00 88.12 115 ARG A CA 1
ATOM 885 C C . ARG A 1 115 ? -4.993 -8.713 5.285 1.00 88.12 115 ARG A C 1
ATOM 887 O O . ARG A 1 115 ? -6.100 -9.058 4.898 1.00 88.12 115 ARG A O 1
ATOM 894 N N . PHE A 1 116 ? -4.212 -7.856 4.625 1.00 93.44 116 PHE A N 1
ATOM 895 C CA . PHE A 1 116 ? -4.570 -7.368 3.300 1.00 93.44 116 PHE A CA 1
ATOM 896 C C . PHE A 1 116 ? -4.315 -8.468 2.278 1.00 93.44 116 PHE A C 1
ATOM 898 O O . PHE A 1 116 ? -3.233 -9.053 2.265 1.00 93.44 116 PHE A O 1
ATOM 905 N N . GLN A 1 117 ? -5.295 -8.749 1.430 1.00 95.31 117 GLN A N 1
ATOM 906 C CA . GLN A 1 117 ? -5.156 -9.719 0.356 1.00 95.31 117 GLN A CA 1
ATOM 907 C C . GLN A 1 117 ? -4.497 -9.071 -0.865 1.00 95.31 117 GLN A C 1
ATOM 909 O O . GLN A 1 117 ? -4.938 -8.017 -1.325 1.00 95.31 117 GLN A O 1
ATOM 914 N N . GLN A 1 118 ? -3.480 -9.726 -1.419 1.00 95.50 118 GLN A N 1
ATOM 915 C CA . GLN A 1 118 ? -2.977 -9.395 -2.745 1.00 95.50 118 GLN A CA 1
ATOM 916 C C . GLN A 1 118 ? -3.979 -9.841 -3.811 1.00 95.50 118 GLN A C 1
ATOM 918 O O . GLN A 1 118 ? -4.353 -11.014 -3.857 1.00 95.50 118 GLN A O 1
ATOM 923 N N . LEU A 1 119 ? -4.373 -8.919 -4.681 1.00 94.44 119 LEU A N 1
ATOM 924 C CA . LEU A 1 119 ? -5.228 -9.167 -5.837 1.00 94.44 119 LEU A CA 1
ATOM 925 C C . LEU A 1 119 ? -4.556 -8.684 -7.124 1.00 94.44 119 LEU A C 1
ATOM 927 O O . LEU A 1 119 ? -3.614 -7.886 -7.089 1.00 94.44 119 LEU A O 1
ATOM 931 N N . GLN A 1 120 ? -5.061 -9.142 -8.268 1.00 92.12 120 GLN A N 1
ATOM 932 C CA . GLN A 1 120 ? -4.753 -8.485 -9.534 1.00 92.12 120 GLN A CA 1
ATOM 933 C C . GLN A 1 120 ? -5.410 -7.103 -9.569 1.00 92.12 120 GLN A C 1
ATOM 935 O O . GLN A 1 120 ? -6.479 -6.895 -8.996 1.00 92.12 120 GLN A O 1
ATOM 940 N N . GLN A 1 121 ? -4.800 -6.149 -10.274 1.00 90.94 121 GLN A N 1
ATOM 941 C CA . GLN A 1 121 ? -5.342 -4.789 -10.373 1.00 90.94 121 GLN A CA 1
ATOM 942 C C . GLN A 1 121 ? -6.778 -4.773 -10.934 1.00 90.94 121 GLN A C 1
ATOM 944 O O . GLN A 1 121 ? -7.613 -3.995 -10.482 1.00 90.94 121 GLN A O 1
ATOM 949 N N . SER A 1 122 ? -7.086 -5.672 -11.872 1.00 90.31 122 SER A N 1
ATOM 950 C CA . SER A 1 122 ? -8.419 -5.841 -12.466 1.00 90.31 122 SER A CA 1
ATOM 951 C C . SER A 1 122 ? -9.469 -6.437 -11.520 1.00 90.31 122 SER A C 1
ATOM 953 O O . SER A 1 122 ? -10.657 -6.376 -11.826 1.00 90.31 122 SER A O 1
ATOM 955 N N . GLU A 1 123 ? -9.052 -7.019 -10.396 1.00 92.56 123 GLU A N 1
ATOM 956 C CA . GLU A 1 123 ? -9.926 -7.634 -9.388 1.00 92.56 123 GLU A CA 1
ATOM 957 C C . GLU A 1 123 ? -10.206 -6.694 -8.209 1.00 92.56 123 GLU A C 1
ATOM 959 O O . GLU A 1 123 ? -10.985 -7.035 -7.318 1.00 92.56 123 GLU A O 1
ATOM 964 N N . LEU A 1 124 ? -9.572 -5.517 -8.177 1.00 90.38 124 LEU A N 1
ATOM 965 C CA . LEU A 1 124 ? -9.823 -4.520 -7.146 1.00 90.38 124 LEU A CA 1
ATOM 966 C C . LEU A 1 124 ? -11.233 -3.951 -7.297 1.00 90.38 124 LEU A C 1
ATOM 968 O O . LEU A 1 124 ? -11.613 -3.448 -8.356 1.00 90.38 124 LEU A O 1
ATOM 972 N N . THR A 1 125 ? -11.995 -3.983 -6.206 1.00 89.62 125 THR A N 1
ATOM 973 C CA . THR A 1 125 ? -13.340 -3.411 -6.151 1.00 89.62 125 THR A CA 1
ATOM 974 C C . THR A 1 125 ? -13.406 -2.282 -5.116 1.00 89.62 125 THR A C 1
ATOM 976 O O . THR A 1 125 ? -12.849 -2.422 -4.021 1.00 89.62 125 THR A O 1
ATOM 979 N N . PRO A 1 126 ? -14.060 -1.139 -5.417 1.00 85.94 126 PRO A N 1
ATOM 980 C CA . PRO A 1 126 ? -14.079 0.027 -4.520 1.00 85.94 126 PRO A CA 1
ATOM 981 C C . PRO A 1 126 ? -14.685 -0.224 -3.131 1.00 85.94 126 PRO A C 1
ATOM 983 O O . PRO A 1 126 ? -14.437 0.538 -2.203 1.00 85.94 126 PRO A O 1
ATOM 986 N N . ASP A 1 127 ? -15.491 -1.273 -2.986 1.00 88.06 127 ASP A N 1
ATOM 987 C CA . ASP A 1 127 ? -16.170 -1.684 -1.755 1.00 88.06 127 ASP A CA 1
ATOM 988 C C . ASP A 1 127 ? -15.301 -2.551 -0.828 1.00 88.06 127 ASP A C 1
ATOM 990 O O . ASP A 1 127 ? -15.690 -2.817 0.312 1.00 88.06 127 ASP A O 1
ATOM 994 N N . ARG A 1 128 ? -14.115 -2.974 -1.283 1.00 89.94 128 ARG A N 1
ATOM 995 C CA . ARG A 1 128 ? -13.257 -3.910 -0.556 1.00 89.94 128 ARG A CA 1
ATOM 996 C C . ARG A 1 128 ? -11.901 -3.307 -0.176 1.00 89.94 128 ARG A C 1
ATOM 998 O O . ARG A 1 128 ? -10.935 -3.408 -0.920 1.00 89.94 128 ARG A O 1
ATOM 1005 N N . TYR A 1 129 ? -11.802 -2.718 1.016 1.00 90.12 129 TYR A N 1
ATOM 1006 C CA . TYR A 1 129 ? -10.598 -2.000 1.480 1.00 90.12 129 TYR A CA 1
ATOM 1007 C C . TYR A 1 129 ? -9.456 -2.886 2.011 1.00 90.12 129 TYR A C 1
ATOM 1009 O O . TYR A 1 129 ? -8.347 -2.406 2.233 1.00 90.12 129 TYR A O 1
ATOM 1017 N N . ASP A 1 130 ? -9.696 -4.173 2.253 1.00 92.75 130 ASP A N 1
ATOM 1018 C CA . ASP A 1 130 ? -8.714 -5.126 2.788 1.00 92.75 130 ASP A CA 1
ATOM 1019 C C . ASP A 1 130 ? -7.829 -5.739 1.688 1.00 92.75 130 ASP A C 1
ATOM 1021 O O . ASP A 1 130 ? -7.436 -6.899 1.782 1.00 92.75 130 ASP A O 1
ATOM 1025 N N . CYS A 1 131 ? -7.509 -4.974 0.641 1.00 95.25 131 CYS A N 1
ATOM 1026 C CA . CYS A 1 131 ? -6.778 -5.455 -0.530 1.00 95.25 131 CYS A CA 1
ATOM 1027 C C . CYS A 1 131 ? -5.663 -4.504 -0.972 1.00 95.25 131 CYS A C 1
ATOM 1029 O O . CYS A 1 131 ? -5.731 -3.295 -0.756 1.00 95.25 131 CYS A O 1
ATOM 1031 N N . TYR A 1 132 ? -4.663 -5.067 -1.642 1.00 96.12 132 TYR A N 1
ATOM 1032 C CA . TYR A 1 132 ? -3.656 -4.342 -2.414 1.00 96.12 132 TYR A CA 1
ATOM 1033 C C . TYR A 1 132 ? -3.394 -5.085 -3.725 1.00 96.12 132 TYR A C 1
ATOM 1035 O O . TYR A 1 132 ? -3.737 -6.261 -3.848 1.00 96.12 132 TYR A O 1
ATOM 1043 N N . SER A 1 133 ? -2.771 -4.424 -4.698 1.00 95.69 133 SER A N 1
ATOM 1044 C CA . SER A 1 133 ? -2.331 -5.090 -5.930 1.00 95.69 133 SER A CA 1
ATOM 1045 C C . SER A 1 133 ? -0.828 -4.993 -6.133 1.00 95.69 133 SER A C 1
ATOM 1047 O O . SER A 1 133 ? -0.187 -4.049 -5.668 1.00 95.69 133 SER A O 1
ATOM 1049 N N . LEU A 1 134 ? -0.283 -5.989 -6.828 1.00 95.00 134 LEU A N 1
ATOM 1050 C CA . LEU A 1 134 ? 1.075 -5.983 -7.359 1.00 95.00 134 LEU A CA 1
ATOM 1051 C C . LEU A 1 134 ? 1.018 -6.308 -8.842 1.00 95.00 134 LEU A C 1
ATOM 1053 O O . LEU A 1 134 ? 0.437 -7.320 -9.227 1.00 95.00 134 LEU A O 1
ATOM 1057 N N . THR A 1 135 ? 1.633 -5.454 -9.649 1.00 93.81 135 THR A N 1
ATOM 1058 C CA . THR A 1 135 ? 1.674 -5.599 -11.105 1.00 93.81 135 THR A CA 1
ATOM 1059 C C . THR A 1 135 ? 3.110 -5.455 -11.585 1.00 93.81 135 THR A C 1
ATOM 1061 O O . THR A 1 135 ? 3.824 -4.552 -11.148 1.00 93.81 135 THR A O 1
ATOM 1064 N N . GLU A 1 136 ? 3.553 -6.326 -12.487 1.00 92.69 136 GLU A N 1
ATOM 1065 C CA . GLU A 1 136 ? 4.856 -6.159 -13.131 1.00 92.69 136 GLU A CA 1
ATOM 1066 C C . GLU A 1 136 ? 4.825 -4.966 -14.087 1.00 92.69 136 GLU A C 1
ATOM 1068 O O . GLU A 1 136 ? 3.935 -4.845 -14.929 1.00 92.69 136 GLU A O 1
ATOM 1073 N N . ASN A 1 137 ? 5.806 -4.071 -13.966 1.00 91.44 137 ASN A N 1
ATOM 1074 C CA . ASN A 1 137 ? 5.955 -2.965 -14.894 1.00 91.44 137 ASN A CA 1
ATOM 1075 C C . ASN A 1 137 ? 6.961 -3.334 -15.987 1.00 91.44 137 ASN A C 1
ATOM 1077 O O . ASN A 1 137 ? 8.162 -3.428 -15.740 1.00 91.44 137 ASN A O 1
ATOM 1081 N N . HIS A 1 138 ? 6.476 -3.500 -17.216 1.00 88.38 138 HIS A N 1
ATOM 1082 C CA . HIS A 1 138 ? 7.314 -3.887 -18.356 1.00 88.38 138 HIS A CA 1
ATOM 1083 C C . HIS A 1 138 ? 8.054 -2.713 -19.013 1.00 88.38 138 HIS A C 1
ATOM 1085 O O . HIS A 1 138 ? 8.870 -2.925 -19.910 1.00 88.38 138 HIS A O 1
ATOM 1091 N N . THR A 1 139 ? 7.781 -1.473 -18.600 1.00 92.00 139 THR A N 1
ATOM 1092 C CA . THR A 1 139 ? 8.502 -0.298 -19.096 1.00 92.00 139 THR A CA 1
ATOM 1093 C C . THR A 1 139 ? 9.705 0.032 -18.218 1.00 92.00 139 THR A C 1
ATOM 1095 O O . THR A 1 139 ? 9.717 -0.163 -16.999 1.00 92.00 139 THR A O 1
ATOM 1098 N N . HIS A 1 140 ? 10.750 0.553 -18.860 1.00 92.44 140 HIS A N 1
ATOM 1099 C CA . HIS A 1 140 ? 11.953 0.986 -18.169 1.00 92.44 140 HIS A CA 1
ATOM 1100 C C . HIS A 1 140 ? 11.837 2.458 -17.744 1.00 92.44 140 HIS A C 1
ATOM 1102 O O . HIS A 1 140 ? 11.563 3.331 -18.575 1.00 92.44 140 HIS A O 1
ATOM 1108 N N . SER A 1 141 ? 12.114 2.733 -16.469 1.00 94.62 141 SER A N 1
ATOM 1109 C CA . SER A 1 141 ? 12.292 4.068 -15.907 1.00 94.62 141 SER A CA 1
ATOM 1110 C C . SER A 1 141 ? 13.778 4.327 -15.695 1.00 94.62 141 SER A C 1
ATOM 1112 O O . SER A 1 141 ? 14.490 3.484 -15.168 1.00 94.62 141 SER A O 1
ATOM 1114 N N . VAL A 1 142 ? 14.260 5.502 -16.099 1.00 94.56 142 VAL A N 1
ATOM 1115 C CA . VAL A 1 142 ? 15.671 5.893 -15.910 1.00 94.56 142 VAL A CA 1
ATOM 1116 C C . VAL A 1 142 ? 15.955 6.479 -14.525 1.00 94.56 142 VAL A C 1
ATOM 1118 O O . VAL A 1 142 ? 17.110 6.740 -14.204 1.00 94.56 142 VAL A O 1
ATOM 1121 N N . VAL A 1 143 ? 14.914 6.734 -13.726 1.00 95.38 143 VAL A N 1
ATOM 1122 C CA . VAL A 1 143 ? 15.026 7.401 -12.417 1.00 95.38 143 VAL A CA 1
ATOM 1123 C C . VAL A 1 143 ? 14.782 6.464 -11.237 1.00 95.38 143 VAL A C 1
ATOM 1125 O O . VAL A 1 143 ? 15.066 6.843 -10.102 1.00 95.38 143 VAL A O 1
ATOM 1128 N N . LEU A 1 144 ? 14.248 5.265 -11.485 1.00 96.38 144 LEU A N 1
ATOM 1129 C CA . LEU A 1 144 ? 13.977 4.275 -10.450 1.00 96.38 144 LEU A CA 1
ATOM 1130 C C . LEU A 1 144 ? 15.059 3.185 -10.429 1.00 96.38 144 LEU A C 1
ATOM 1132 O O . LEU A 1 144 ? 15.470 2.722 -11.491 1.00 96.38 144 LEU A O 1
ATOM 1136 N N . PRO A 1 145 ? 15.497 2.746 -9.237 1.00 95.38 145 PRO A N 1
ATOM 1137 C CA . PRO A 1 145 ? 16.240 1.500 -9.076 1.00 95.38 145 PRO A CA 1
ATOM 1138 C C . PRO A 1 145 ? 15.282 0.296 -9.061 1.00 95.38 145 PRO A C 1
ATOM 1140 O O . PRO A 1 145 ? 14.062 0.471 -9.096 1.00 95.38 145 PRO A O 1
ATOM 1143 N N . ASP A 1 146 ? 15.821 -0.911 -8.895 1.00 95.06 146 ASP A N 1
ATOM 1144 C CA . ASP A 1 146 ? 15.049 -2.126 -8.613 1.00 95.06 146 ASP A CA 1
ATOM 1145 C C . ASP A 1 146 ? 14.171 -1.920 -7.370 1.00 95.06 146 ASP A C 1
ATOM 1147 O O . ASP A 1 146 ? 14.657 -1.762 -6.241 1.00 95.06 146 ASP A O 1
ATOM 1151 N N . CYS A 1 147 ? 12.858 -1.850 -7.576 1.00 96.81 147 CYS A N 1
ATOM 1152 C CA . CYS A 1 147 ? 11.919 -1.528 -6.512 1.00 96.81 147 CYS A CA 1
ATOM 1153 C C . CYS A 1 147 ? 10.498 -2.011 -6.803 1.00 96.81 147 CYS A C 1
ATOM 1155 O O . CYS A 1 147 ? 10.125 -2.316 -7.933 1.00 96.81 147 CYS A O 1
ATOM 1157 N N . VAL A 1 148 ? 9.673 -2.004 -5.761 1.00 97.31 148 VAL A N 1
ATOM 1158 C CA . VAL A 1 148 ? 8.224 -1.899 -5.893 1.00 97.31 148 VAL A CA 1
ATOM 1159 C C . VAL A 1 148 ? 7.845 -0.447 -5.632 1.00 97.31 148 VAL A C 1
ATOM 1161 O O . VAL A 1 148 ? 8.089 0.091 -4.545 1.00 97.31 148 VAL A O 1
ATOM 1164 N N . PHE A 1 149 ? 7.269 0.188 -6.647 1.00 97.31 149 PHE A N 1
ATOM 1165 C CA . PHE A 1 149 ? 6.813 1.568 -6.594 1.00 97.31 149 PHE A CA 1
ATOM 1166 C C . PHE A 1 149 ? 5.313 1.612 -6.306 1.00 97.31 149 PHE A C 1
ATOM 1168 O O . PHE A 1 149 ? 4.527 1.033 -7.048 1.00 97.31 149 PHE A O 1
ATOM 1175 N N . TRP A 1 150 ? 4.908 2.286 -5.239 1.00 97.06 150 TRP A N 1
ATOM 1176 C CA . TRP A 1 150 ? 3.544 2.273 -4.728 1.00 97.06 150 TRP A CA 1
ATOM 1177 C C . TRP A 1 150 ? 2.826 3.590 -5.010 1.00 97.06 150 TRP A C 1
ATOM 1179 O O . TRP A 1 150 ? 3.251 4.650 -4.542 1.00 97.06 150 TRP A O 1
ATOM 1189 N N . ASP A 1 151 ? 1.698 3.496 -5.711 1.00 95.38 151 ASP A N 1
ATOM 1190 C CA . ASP A 1 151 ? 0.654 4.520 -5.709 1.00 95.38 151 ASP A CA 1
ATOM 1191 C C . ASP A 1 151 ? -0.308 4.223 -4.552 1.00 95.38 151 ASP A C 1
ATOM 1193 O O . ASP A 1 151 ? -0.904 3.143 -4.477 1.00 95.38 151 ASP A O 1
ATOM 1197 N N . THR A 1 152 ? -0.389 5.133 -3.583 1.00 93.12 152 THR A N 1
ATOM 1198 C CA . THR A 1 152 ? -1.116 4.886 -2.333 1.00 93.12 152 THR A CA 1
ATOM 1199 C C . THR A 1 152 ? -2.529 5.450 -2.368 1.00 93.12 152 THR A C 1
ATOM 1201 O O . THR A 1 152 ? -2.778 6.410 -3.103 1.00 93.12 152 THR A O 1
ATOM 1204 N N . PRO A 1 153 ? -3.429 4.946 -1.502 1.00 89.88 153 PRO A N 1
ATOM 1205 C CA . PRO A 1 153 ? -4.758 5.504 -1.375 1.00 89.88 153 PRO A CA 1
ATOM 1206 C C . PRO A 1 153 ? -4.754 7.006 -1.112 1.00 89.88 153 PRO A C 1
ATOM 1208 O O . PRO A 1 153 ? -3.851 7.543 -0.459 1.00 89.88 153 PRO A O 1
ATOM 1211 N N . ASP A 1 154 ? -5.789 7.666 -1.610 1.00 87.25 154 ASP A N 1
ATOM 1212 C CA . ASP A 1 154 ? -6.090 9.038 -1.238 1.00 87.25 154 ASP A CA 1
ATOM 1213 C C . ASP A 1 154 ? -6.380 9.137 0.272 1.00 87.25 154 ASP A C 1
ATOM 1215 O O . ASP A 1 154 ? -7.044 8.276 0.851 1.00 87.25 154 ASP A O 1
ATOM 1219 N N . PHE A 1 155 ? -5.908 10.210 0.904 1.00 81.31 155 PHE A N 1
ATOM 1220 C CA . PHE A 1 155 ? -6.283 10.591 2.266 1.00 81.31 155 PHE A CA 1
ATOM 1221 C C . PHE A 1 155 ? -6.664 12.077 2.310 1.00 81.31 155 PHE A C 1
ATOM 1223 O O . PHE A 1 155 ? -6.243 12.842 1.438 1.00 81.31 155 PHE A O 1
ATOM 1230 N N . ASP A 1 156 ? -7.451 12.460 3.314 1.00 71.62 156 ASP A N 1
ATOM 1231 C CA . ASP A 1 156 ? -7.861 13.845 3.594 1.00 71.62 156 ASP A CA 1
ATOM 1232 C C . ASP A 1 156 ? -7.129 14.404 4.824 1.00 71.62 156 ASP A C 1
ATOM 1234 O O . ASP A 1 156 ? -6.873 13.621 5.772 1.00 71.62 156 ASP A O 1
#

pLDDT: mean 91.77, std 5.47, range [69.12, 97.31]

Secondary structure (DSSP, 8-state):
-HHHHHHHHHHHHHHHHHS-TT-THHHHHHHHHHHHHHHHHHHHHHHHHHH-TTPPEEEEE--BTTS-HHHHHHHHHTSS-S---SSTT---S-EEEEES--TGGGTTHHHHHTTSEEE-GGG--TT--SEEEEEE--SPPSS--SEEEEEPPPB-

Radius of gyration: 17.72 Å; chains: 1; bounding box: 36×31×47 Å

Foldseek 3Di:
DLVVLVVVLVVLVVVLVVDDPPPPCNVVSVVVNVVSVVVNLVVLVVVLCVVQVLQFAAAEDDDAWQPCLQVVVCVQLVHNPRDDDNDGFPQLAKEWEFAVDDVVSCPSVCSSLPQADEDDPVPDDSVDNSYYYYYYRPDHGPNDDGYTYIYHTHDD